Protein AF-A0A3M8EGF1-F1 (afdb_monomer)

Mean predicted aligned error: 10.36 Å

Sequence (159 aa):
MHGEIYFIRQKTKSTIQDQKDIVVPILETIQRIIDKHENKHGNENTDKEKYLFPFLNDTNTEKERFLKSQNLIRLTNKKIKIIAKKIGLMDGISPYTAHHSYATILAKLRVPESFIAEQLGHSKRTVTQNYFDSYTKEERLGFNILLLKSNSEKTEADV

Radius of gyration: 22.03 Å; Cα contacts (8 Å, |Δi|>4): 97; chains: 1; bounding box: 45×34×76 Å

Structure (mmCIF, N/CA/C/O backbone):
data_AF-A0A3M8EGF1-F1
#
_entry.id   AF-A0A3M8EGF1-F1
#
loop_
_atom_site.group_PDB
_atom_site.id
_atom_site.type_symbol
_atom_site.label_atom_id
_atom_site.label_alt_id
_atom_site.label_comp_id
_atom_site.label_asym_id
_atom_site.label_entity_id
_atom_site.label_seq_id
_atom_site.pdbx_PDB_ins_code
_atom_site.Cartn_x
_atom_site.Cartn_y
_atom_site.Cartn_z
_atom_site.occupancy
_atom_site.B_iso_or_equiv
_atom_site.auth_seq_id
_atom_site.auth_comp_id
_atom_site.auth_asym_id
_atom_site.auth_atom_id
_atom_site.pdbx_PDB_model_num
ATOM 1 N N . MET A 1 1 ? -19.939 -6.636 -4.774 1.00 52.34 1 MET A N 1
ATOM 2 C CA . MET A 1 1 ? -18.736 -5.960 -5.314 1.00 52.34 1 MET A CA 1
ATOM 3 C C . MET A 1 1 ? -18.458 -6.529 -6.696 1.00 52.34 1 MET A C 1
ATOM 5 O O . MET A 1 1 ? -18.427 -7.745 -6.817 1.00 52.34 1 MET A O 1
ATOM 9 N N . HIS A 1 2 ? -18.309 -5.706 -7.737 1.00 62.16 2 HIS A N 1
ATOM 10 C CA . HIS A 1 2 ? -18.069 -6.158 -9.121 1.00 62.16 2 HIS A CA 1
ATOM 11 C C . HIS A 1 2 ? -16.612 -6.603 -9.361 1.00 62.16 2 HIS A C 1
ATOM 13 O O . HIS A 1 2 ? -16.017 -6.268 -10.374 1.00 62.16 2 HIS A O 1
ATOM 19 N N . GLY A 1 3 ? -16.012 -7.314 -8.400 1.00 83.69 3 GLY A N 1
ATOM 20 C CA . GLY A 1 3 ? -14.606 -7.723 -8.470 1.00 83.69 3 GLY A CA 1
ATOM 21 C C . GLY A 1 3 ? -13.599 -6.582 -8.298 1.00 83.69 3 GLY A C 1
ATOM 22 O O . GLY A 1 3 ? -12.416 -6.795 -8.524 1.00 83.69 3 GLY A O 1
ATOM 23 N N . GLU A 1 4 ? -14.031 -5.391 -7.878 1.00 88.75 4 GLU A N 1
ATOM 24 C CA . GLU A 1 4 ? -13.176 -4.214 -7.693 1.00 88.75 4 GLU A CA 1
ATOM 25 C C . GLU A 1 4 ? -13.537 -3.451 -6.410 1.00 88.75 4 GLU A C 1
ATOM 27 O O . GLU A 1 4 ? -14.682 -3.484 -5.943 1.00 88.75 4 GLU A O 1
ATOM 32 N N . ILE A 1 5 ? -12.546 -2.756 -5.849 1.00 86.81 5 ILE A N 1
ATOM 33 C CA . ILE A 1 5 ? -12.670 -1.836 -4.717 1.00 86.81 5 ILE A CA 1
ATOM 34 C C . ILE A 1 5 ? -12.422 -0.423 -5.227 1.00 86.81 5 ILE A C 1
ATOM 36 O O . ILE A 1 5 ? -11.400 -0.151 -5.854 1.00 86.81 5 ILE A O 1
ATOM 40 N N . TYR A 1 6 ? -13.333 0.475 -4.876 1.00 87.19 6 TYR A N 1
ATOM 41 C CA . TYR A 1 6 ? -13.264 1.896 -5.182 1.00 87.19 6 TYR A CA 1
ATOM 42 C C . TYR A 1 6 ? -13.007 2.641 -3.881 1.00 87.19 6 TYR A C 1
ATOM 44 O O . TYR A 1 6 ? -13.724 2.433 -2.897 1.00 87.19 6 TYR A O 1
ATOM 52 N N . PHE A 1 7 ? -11.986 3.492 -3.839 1.00 84.69 7 PHE A N 1
ATOM 53 C CA . PHE A 1 7 ? -11.773 4.331 -2.668 1.00 84.69 7 PHE A CA 1
ATOM 54 C C . PHE A 1 7 ? -11.194 5.697 -3.000 1.00 84.69 7 PHE A C 1
ATOM 56 O O . PHE A 1 7 ? -10.443 5.901 -3.952 1.00 84.69 7 PHE A O 1
ATOM 63 N N . ILE A 1 8 ? -11.525 6.635 -2.119 1.00 79.44 8 ILE A N 1
ATOM 64 C CA . ILE A 1 8 ? -11.126 8.027 -2.210 1.00 79.44 8 ILE A CA 1
ATOM 65 C C . ILE A 1 8 ? -10.102 8.326 -1.117 1.00 79.44 8 ILE A C 1
ATOM 67 O O . ILE A 1 8 ? -10.300 8.042 0.068 1.00 79.44 8 ILE A O 1
ATOM 71 N N . ARG A 1 9 ? -8.992 8.960 -1.494 1.00 74.38 9 ARG A N 1
ATOM 72 C CA . ARG A 1 9 ? -7.959 9.360 -0.537 1.00 74.38 9 ARG A CA 1
ATOM 73 C C . ARG A 1 9 ? -8.425 10.546 0.315 1.00 74.38 9 ARG A C 1
ATOM 75 O O . ARG A 1 9 ? -8.426 11.689 -0.135 1.00 74.38 9 ARG A O 1
ATOM 82 N N . GLN A 1 10 ? -8.700 10.295 1.596 1.00 71.25 10 GLN A N 1
ATOM 83 C CA . GLN A 1 10 ? -9.171 11.323 2.537 1.00 71.25 10 GLN A CA 1
ATOM 84 C C . GLN A 1 10 ? -8.167 12.472 2.759 1.00 71.25 10 GLN A C 1
ATOM 86 O O . GLN A 1 10 ? -8.567 13.624 2.885 1.00 71.25 10 GLN A O 1
ATOM 91 N N . LYS A 1 11 ? -6.853 12.187 2.770 1.00 63.38 11 LYS A N 1
ATOM 92 C CA . LYS A 1 11 ? -5.789 13.173 3.077 1.00 63.38 11 LYS A CA 1
ATOM 93 C C . LYS A 1 11 ? -5.788 14.395 2.144 1.00 63.38 11 LYS A C 1
ATOM 95 O O . LYS A 1 11 ? -5.313 15.451 2.542 1.00 63.38 11 LYS A O 1
ATOM 100 N N . THR A 1 12 ? -6.281 14.252 0.918 1.00 57.84 12 THR A N 1
ATOM 101 C CA . THR A 1 12 ? -6.253 15.302 -0.114 1.00 57.84 12 THR A CA 1
ATOM 102 C C . THR A 1 12 ? -7.648 15.703 -0.587 1.00 57.84 12 THR A C 1
ATOM 104 O O . THR A 1 12 ? -7.768 16.396 -1.593 1.00 57.84 12 THR A O 1
ATOM 107 N N . LYS A 1 13 ? -8.696 15.295 0.144 1.00 56.53 13 LYS A N 1
ATOM 108 C CA . LYS A 1 13 ? -10.103 15.516 -0.220 1.00 56.53 13 LYS A CA 1
ATOM 109 C C . LYS A 1 13 ? -10.464 16.994 -0.406 1.00 56.53 13 LYS A C 1
ATOM 111 O O . LYS A 1 13 ? -11.311 17.307 -1.225 1.00 56.53 13 LYS A O 1
ATOM 116 N N . SER A 1 14 ? -9.794 17.900 0.305 1.00 55.50 14 SER A N 1
ATOM 117 C CA . SER A 1 14 ? -10.058 19.346 0.229 1.00 55.50 14 SER A CA 1
ATOM 118 C C . SER A 1 14 ? -9.123 20.115 -0.712 1.00 55.50 14 SER A C 1
ATOM 120 O O . SER A 1 14 ? -9.265 21.325 -0.836 1.00 55.50 14 SER A O 1
ATOM 122 N N . THR A 1 15 ? -8.138 19.461 -1.338 1.00 56.47 15 THR A N 1
ATOM 123 C CA . THR A 1 15 ? -7.071 20.144 -2.104 1.00 56.47 15 THR A CA 1
ATOM 124 C C . THR A 1 15 ? -7.149 19.881 -3.610 1.00 56.47 15 THR A C 1
ATOM 126 O O . THR A 1 15 ? -6.446 20.530 -4.377 1.00 56.47 15 THR A O 1
ATOM 129 N N . ILE A 1 16 ? -7.968 18.925 -4.053 1.00 58.81 16 ILE A N 1
ATOM 130 C CA . ILE A 1 16 ? -8.033 18.498 -5.455 1.00 58.81 16 ILE A CA 1
ATOM 131 C C . ILE A 1 16 ? -9.431 18.800 -5.996 1.00 58.81 16 ILE A C 1
ATOM 133 O O . ILE A 1 16 ? -10.415 18.316 -5.449 1.00 58.81 16 ILE A O 1
ATOM 137 N N . GLN A 1 17 ? -9.494 19.604 -7.058 1.00 56.50 17 GLN A N 1
ATOM 138 C CA . GLN A 1 17 ? -10.734 20.031 -7.716 1.00 56.50 17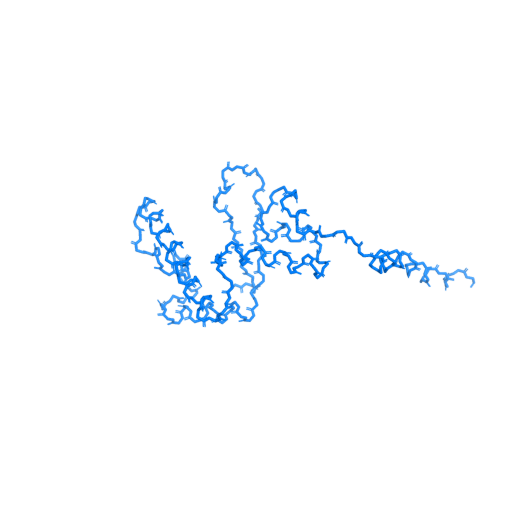 GLN A CA 1
ATOM 139 C C . GLN A 1 17 ? -11.388 18.889 -8.525 1.00 56.50 17 GLN A C 1
ATOM 141 O O . GLN A 1 17 ? -12.607 18.811 -8.566 1.00 56.50 17 GLN A O 1
ATOM 146 N N . ASP A 1 18 ? -10.573 17.962 -9.056 1.00 59.75 18 ASP A N 1
ATOM 147 C CA . ASP A 1 18 ? -10.980 16.720 -9.739 1.00 59.75 18 ASP A CA 1
ATOM 148 C C . ASP A 1 18 ? -10.448 15.491 -8.988 1.00 59.75 18 ASP A C 1
ATOM 150 O O . ASP A 1 18 ? -9.351 14.980 -9.248 1.00 59.75 18 ASP A O 1
ATOM 154 N N . GLN A 1 19 ? -11.193 15.038 -7.984 1.00 63.44 19 GLN A N 1
ATOM 155 C CA . GLN A 1 19 ? -10.824 13.857 -7.215 1.00 63.44 19 GLN A CA 1
ATOM 156 C C . GLN A 1 19 ? -11.179 12.591 -8.007 1.00 63.44 19 GLN A C 1
ATOM 158 O O . GLN A 1 19 ? -12.349 12.259 -8.152 1.00 63.44 19 GLN A O 1
ATOM 163 N N . LYS A 1 20 ? -10.166 11.888 -8.525 1.00 69.81 20 LYS A N 1
ATOM 164 C CA . LYS A 1 20 ? -10.352 10.581 -9.170 1.00 69.81 20 LYS A CA 1
ATOM 165 C C . LYS A 1 20 ? -10.423 9.468 -8.129 1.00 69.81 20 LYS A C 1
ATOM 167 O O . LYS A 1 20 ? -9.617 9.450 -7.192 1.00 69.81 20 LYS A O 1
ATOM 172 N N . ASP A 1 21 ? -11.357 8.547 -8.329 1.00 79.94 21 ASP A N 1
ATOM 173 C CA . ASP A 1 21 ? -11.427 7.308 -7.563 1.00 79.94 21 ASP A CA 1
ATOM 174 C C . ASP A 1 21 ? -10.201 6.449 -7.857 1.00 79.94 21 ASP A C 1
ATOM 176 O O . ASP A 1 21 ? -9.773 6.321 -9.004 1.00 79.94 21 ASP A O 1
ATOM 180 N N . ILE A 1 22 ? -9.632 5.854 -6.809 1.00 84.81 22 ILE A N 1
ATOM 181 C CA . ILE A 1 22 ? -8.640 4.798 -6.978 1.00 84.81 22 ILE A CA 1
ATOM 182 C C . ILE A 1 22 ? -9.418 3.493 -7.094 1.00 84.81 22 ILE A C 1
ATOM 184 O O . ILE A 1 22 ? -10.125 3.105 -6.158 1.00 84.81 22 ILE A O 1
ATOM 188 N N . VAL A 1 23 ? -9.276 2.835 -8.242 1.00 88.75 23 VAL A N 1
ATOM 189 C CA . VAL A 1 23 ? -9.935 1.565 -8.548 1.00 88.75 23 VAL A CA 1
ATOM 190 C C . VAL A 1 23 ? -8.908 0.445 -8.453 1.00 88.75 23 VAL A C 1
ATOM 192 O O . VAL A 1 23 ? -7.838 0.498 -9.061 1.00 88.75 23 VAL A O 1
ATOM 195 N N . VAL A 1 24 ? -9.202 -0.568 -7.644 1.00 88.00 24 VAL A N 1
ATOM 196 C CA . VAL A 1 24 ? -8.308 -1.710 -7.436 1.00 88.00 24 VAL A CA 1
ATOM 197 C C . VAL A 1 24 ? -9.070 -3.006 -7.682 1.00 88.00 24 VAL A C 1
ATOM 199 O O . VAL A 1 24 ? -10.031 -3.275 -6.958 1.00 88.00 24 VAL A O 1
ATOM 202 N N . PRO A 1 25 ? -8.636 -3.847 -8.636 1.00 89.69 25 PRO A N 1
ATOM 203 C CA . PRO A 1 25 ? -9.234 -5.158 -8.820 1.00 89.69 25 PRO A CA 1
ATOM 204 C C . PRO A 1 25 ? -8.980 -6.047 -7.600 1.00 89.69 25 PRO A C 1
ATOM 206 O O . PRO A 1 25 ? -7.876 -6.106 -7.050 1.00 89.69 25 PRO A O 1
ATOM 209 N N . ILE A 1 26 ? -10.019 -6.758 -7.178 1.00 89.50 26 ILE A N 1
ATOM 210 C CA . ILE A 1 26 ? -9.968 -7.737 -6.100 1.00 89.50 26 ILE A CA 1
ATOM 211 C C . ILE A 1 26 ? -9.337 -9.007 -6.658 1.00 89.50 26 ILE A C 1
ATOM 213 O O . ILE A 1 26 ? -9.981 -9.838 -7.292 1.00 89.50 26 ILE A O 1
ATOM 217 N N . LEU A 1 27 ? -8.045 -9.162 -6.394 1.00 91.81 27 LEU A N 1
ATOM 218 C CA . LEU A 1 27 ? -7.342 -10.416 -6.629 1.00 91.81 27 LEU A CA 1
ATOM 219 C C . LEU A 1 27 ? -7.793 -11.473 -5.614 1.00 91.81 27 LEU A C 1
ATOM 221 O O . LEU A 1 27 ? -8.197 -11.139 -4.501 1.00 91.81 27 LEU A O 1
ATOM 225 N N . GLU A 1 28 ? -7.603 -12.753 -5.934 1.00 92.06 28 GLU A N 1
ATOM 226 C CA . GLU A 1 28 ? -7.928 -13.875 -5.037 1.00 92.06 28 GLU A CA 1
ATOM 227 C C . GLU A 1 28 ? -7.315 -13.705 -3.635 1.00 92.06 28 GLU A C 1
ATOM 229 O O . GLU A 1 28 ? -7.945 -13.977 -2.616 1.00 92.06 28 GLU A O 1
ATOM 234 N N . THR A 1 29 ? -6.088 -13.180 -3.558 1.00 91.62 29 THR A N 1
ATOM 235 C CA . THR A 1 29 ? -5.422 -12.938 -2.269 1.00 91.62 29 THR A CA 1
ATOM 236 C C . THR A 1 29 ? -6.104 -11.824 -1.469 1.00 91.62 29 THR A C 1
ATOM 238 O O . THR A 1 29 ? -6.180 -11.920 -0.245 1.00 91.62 29 THR A O 1
ATOM 241 N N . ILE A 1 30 ? -6.628 -10.789 -2.136 1.00 90.88 30 ILE A N 1
ATOM 242 C CA . ILE A 1 30 ? -7.402 -9.717 -1.493 1.00 90.88 30 ILE A CA 1
ATOM 243 C C . ILE A 1 30 ? -8.739 -10.281 -1.011 1.00 90.88 30 ILE A C 1
ATOM 245 O O . ILE A 1 30 ? -9.085 -10.072 0.149 1.00 90.88 30 ILE A O 1
ATOM 249 N N . GLN A 1 31 ? -9.433 -11.056 -1.851 1.00 90.81 31 GLN A N 1
ATOM 250 C CA . GLN A 1 31 ? -10.694 -11.702 -1.483 1.00 90.81 31 GLN A CA 1
ATOM 251 C C . GLN A 1 31 ? -10.518 -12.598 -0.252 1.00 90.81 31 GLN A C 1
ATOM 253 O O . GLN A 1 31 ? -11.218 -12.425 0.736 1.00 90.81 31 GLN A O 1
ATOM 258 N N . ARG A 1 32 ? -9.481 -13.445 -0.226 1.00 91.62 32 ARG A N 1
ATOM 259 C CA . ARG A 1 32 ? -9.163 -14.284 0.942 1.00 91.62 32 ARG A CA 1
ATOM 260 C C . ARG A 1 32 ? -8.922 -13.481 2.222 1.00 91.62 32 ARG A C 1
ATOM 262 O O . ARG A 1 32 ? -9.214 -13.966 3.316 1.00 91.62 32 ARG A O 1
ATOM 269 N N . ILE A 1 33 ? -8.339 -12.283 2.120 1.00 90.38 33 ILE A N 1
ATOM 270 C CA . ILE A 1 33 ? -8.164 -11.390 3.274 1.00 90.38 33 ILE A CA 1
ATOM 271 C C . ILE A 1 33 ? -9.521 -10.835 3.713 1.00 90.38 33 ILE A C 1
ATOM 273 O O . ILE A 1 33 ? -9.800 -10.854 4.911 1.00 90.38 33 ILE A O 1
ATOM 277 N N . ILE A 1 34 ? -10.351 -10.380 2.772 1.00 88.31 34 ILE A N 1
ATOM 278 C CA . ILE A 1 34 ? -11.710 -9.891 3.039 1.00 88.31 34 ILE A CA 1
ATOM 279 C C . ILE A 1 34 ? -12.517 -10.980 3.748 1.00 88.31 34 ILE A C 1
ATOM 281 O O . ILE A 1 34 ? -12.888 -10.784 4.903 1.00 88.31 34 ILE A O 1
ATOM 285 N N . ASP A 1 35 ? -12.647 -12.163 3.145 1.00 88.00 35 ASP A N 1
ATOM 286 C CA . ASP A 1 35 ? -13.421 -13.289 3.680 1.00 88.00 35 ASP A CA 1
ATOM 287 C C . ASP A 1 35 ? -12.969 -13.665 5.093 1.00 88.00 35 ASP A C 1
ATOM 289 O O . ASP A 1 35 ? -13.772 -13.907 5.994 1.00 88.00 35 ASP A O 1
ATOM 293 N N . LYS A 1 36 ? -11.652 -13.699 5.327 1.00 88.06 36 LYS A N 1
ATOM 294 C CA . LYS A 1 36 ? -11.095 -14.008 6.648 1.00 88.06 36 LYS A CA 1
ATOM 295 C C . LYS A 1 36 ? -11.547 -13.004 7.706 1.00 88.06 36 LYS A C 1
ATOM 297 O O . LYS A 1 36 ? -11.750 -13.387 8.859 1.00 88.06 36 LYS A O 1
ATOM 302 N N . HIS A 1 37 ? -11.633 -11.727 7.353 1.00 84.38 37 HIS A N 1
ATOM 303 C CA . HIS A 1 37 ? -12.039 -10.678 8.278 1.00 84.38 37 HIS A CA 1
ATOM 304 C C . HIS A 1 37 ? -13.559 -10.600 8.438 1.00 84.38 37 HIS A C 1
ATOM 306 O O . HIS A 1 37 ? -14.007 -10.464 9.576 1.00 84.38 37 HIS A O 1
ATOM 312 N N . GLU A 1 38 ? -14.333 -10.776 7.367 1.00 83.00 38 GLU A N 1
ATOM 313 C CA . GLU A 1 38 ? -15.798 -10.862 7.424 1.00 83.00 38 GLU A CA 1
ATOM 314 C C . GLU A 1 38 ? -16.236 -12.005 8.353 1.00 83.00 38 GLU A C 1
ATOM 316 O O . GLU A 1 38 ? -16.921 -11.761 9.348 1.00 83.00 38 GLU A O 1
ATOM 321 N N . ASN A 1 39 ? -15.713 -13.219 8.134 1.00 76.88 39 ASN A N 1
ATOM 322 C CA . ASN A 1 39 ? -16.004 -14.394 8.966 1.00 76.88 39 ASN A CA 1
ATOM 323 C C . ASN A 1 39 ? -15.596 -14.201 10.433 1.00 76.88 39 ASN A C 1
ATOM 325 O O . ASN A 1 39 ? -16.291 -14.627 11.351 1.00 76.88 39 ASN A O 1
ATOM 329 N N . LYS A 1 40 ? -14.447 -13.561 10.678 1.00 78.94 40 LYS A N 1
ATOM 330 C CA . LYS A 1 40 ? -13.932 -13.359 12.038 1.00 78.94 40 LYS A CA 1
ATOM 331 C C . LYS A 1 40 ? -14.736 -12.329 12.830 1.00 78.94 40 LYS A C 1
ATOM 333 O O . LYS A 1 40 ? -14.764 -12.396 14.058 1.00 78.94 40 LYS A O 1
ATOM 338 N N . HIS A 1 41 ? -15.304 -11.341 12.149 1.00 71.94 41 HIS A N 1
ATOM 339 C CA . HIS A 1 41 ? -15.949 -10.199 12.785 1.00 71.94 41 HIS A CA 1
ATOM 340 C C . HIS A 1 41 ? -17.472 -10.197 12.636 1.00 71.94 41 HIS A C 1
ATOM 342 O O . HIS A 1 41 ? -18.107 -9.278 13.147 1.00 71.94 41 HIS A O 1
ATOM 348 N N . GLY A 1 42 ? -18.051 -11.205 11.970 1.00 68.06 42 GLY A N 1
ATOM 349 C CA . GLY A 1 42 ? -19.487 -11.266 11.688 1.00 68.06 42 GLY A CA 1
ATOM 350 C C . GLY A 1 42 ? -19.966 -10.068 10.868 1.00 68.06 42 GLY A C 1
ATOM 351 O O . GLY A 1 42 ? -21.115 -9.655 10.991 1.00 68.06 42 GLY A O 1
ATOM 352 N N . ASN A 1 43 ? -19.058 -9.458 10.099 1.00 65.88 43 ASN A N 1
ATOM 353 C CA . ASN A 1 43 ? -19.371 -8.334 9.234 1.00 65.88 43 ASN A CA 1
ATOM 354 C C . ASN A 1 43 ? -19.599 -8.891 7.835 1.00 65.88 43 ASN A C 1
ATOM 356 O O . ASN A 1 43 ? -18.718 -8.820 6.985 1.00 65.88 43 ASN A O 1
ATOM 360 N N . GLU A 1 44 ? -20.738 -9.552 7.649 1.00 63.69 44 GLU A N 1
ATOM 361 C CA . GLU A 1 44 ? -21.171 -9.952 6.317 1.00 63.69 44 GLU A CA 1
ATOM 362 C C . GLU A 1 44 ? -21.287 -8.693 5.447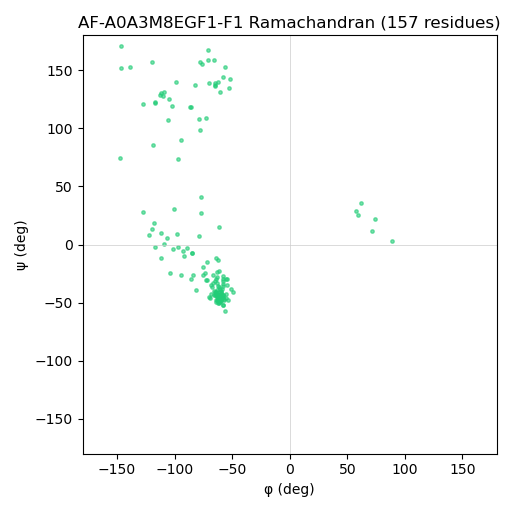 1.00 63.69 44 GLU A C 1
ATOM 364 O O . GLU A 1 44 ? -21.688 -7.631 5.928 1.00 63.69 44 GLU A O 1
ATOM 369 N N . ASN A 1 45 ? -20.953 -8.812 4.160 1.00 60.44 45 ASN A N 1
ATOM 370 C CA . ASN A 1 45 ? -20.934 -7.735 3.153 1.00 60.44 45 ASN A CA 1
ATOM 371 C C . ASN A 1 45 ? -22.320 -7.074 2.897 1.00 60.44 45 ASN A C 1
ATOM 373 O O . ASN A 1 45 ? -22.551 -6.413 1.885 1.00 60.44 45 ASN A O 1
ATOM 377 N N . THR A 1 46 ? -23.280 -7.301 3.790 1.00 57.97 46 THR A N 1
ATOM 378 C CA . THR A 1 46 ? -24.661 -6.826 3.786 1.00 57.97 46 THR A CA 1
ATOM 379 C C . THR A 1 46 ? -24.841 -5.544 4.603 1.00 57.97 46 THR A C 1
ATOM 381 O O . THR A 1 46 ? -25.725 -4.750 4.278 1.00 57.97 46 THR A O 1
ATOM 384 N N . ASP A 1 47 ? -23.989 -5.283 5.602 1.00 64.12 47 ASP A N 1
ATOM 385 C CA . ASP A 1 47 ? -24.088 -4.091 6.450 1.00 64.12 47 ASP A CA 1
ATOM 386 C C . ASP A 1 47 ? -23.198 -2.949 5.932 1.00 64.12 47 ASP A C 1
ATOM 388 O O . ASP A 1 47 ? -22.025 -2.809 6.285 1.00 64.12 47 ASP A O 1
ATOM 392 N N . LYS A 1 48 ? -23.776 -2.113 5.061 1.00 68.75 48 LYS A N 1
ATOM 393 C CA . LYS A 1 48 ? -23.084 -0.984 4.413 1.00 68.75 48 LYS A CA 1
ATOM 394 C C . LYS A 1 48 ? -22.572 0.077 5.394 1.00 68.75 48 LYS A C 1
ATOM 396 O O . LYS A 1 48 ? -21.781 0.925 4.983 1.00 68.75 48 LYS A O 1
ATOM 401 N N . GLU A 1 49 ? -23.006 0.054 6.654 1.00 71.25 49 GLU A N 1
ATOM 402 C CA . GLU A 1 49 ? -22.592 1.035 7.662 1.00 71.25 49 GLU A CA 1
ATOM 403 C C . GLU A 1 49 ? -21.358 0.600 8.467 1.00 71.25 49 GLU A C 1
ATOM 405 O O . GLU A 1 49 ? -20.763 1.413 9.179 1.00 71.25 49 GLU A O 1
ATOM 410 N N . LYS A 1 50 ? -20.914 -0.658 8.339 1.00 76.62 50 LYS A N 1
ATOM 411 C CA . LYS A 1 50 ? -19.774 -1.189 9.098 1.00 76.62 50 LYS A CA 1
ATOM 412 C C . LYS A 1 50 ? -18.480 -1.191 8.291 1.00 76.62 50 LYS A C 1
ATOM 414 O O . LYS A 1 50 ? -18.427 -1.592 7.132 1.00 76.62 50 LYS A O 1
ATOM 419 N N . TYR A 1 51 ? -17.373 -0.836 8.946 1.00 81.38 51 TYR A N 1
ATOM 420 C CA . TYR A 1 51 ? -16.046 -0.950 8.342 1.00 81.38 51 TYR A CA 1
ATOM 421 C C . TYR A 1 51 ? -15.618 -2.418 8.19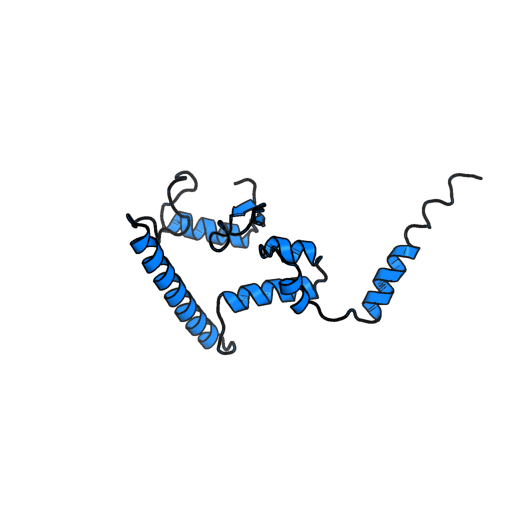6 1.00 81.38 51 TYR A C 1
ATOM 423 O O . TYR A 1 51 ? -15.735 -3.194 9.145 1.00 81.38 51 TYR A O 1
ATOM 431 N N . LEU A 1 52 ? -14.997 -2.768 7.059 1.00 81.00 52 LEU A N 1
ATOM 432 C CA . LEU A 1 52 ? -14.374 -4.086 6.822 1.00 81.00 52 LEU A CA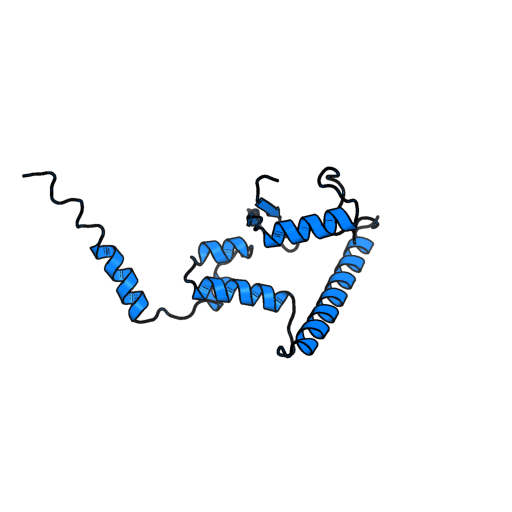 1
ATOM 433 C C . LEU A 1 52 ? -13.446 -4.503 7.976 1.00 81.00 52 LEU A C 1
ATOM 435 O O . LEU A 1 52 ? -13.436 -5.651 8.415 1.00 81.00 52 LEU A O 1
ATOM 439 N N . PHE A 1 53 ? -12.685 -3.540 8.496 1.00 84.12 53 PHE A N 1
ATOM 440 C CA . PHE A 1 53 ? -11.933 -3.693 9.731 1.00 84.12 53 PHE A CA 1
ATOM 441 C C . PHE A 1 53 ? -12.640 -2.909 10.842 1.00 84.12 53 PHE A C 1
ATOM 443 O O . PHE A 1 53 ? -12.545 -1.678 10.854 1.00 84.12 53 PHE A O 1
ATOM 450 N N . PRO A 1 54 ? -13.304 -3.573 11.806 1.00 83.81 54 PRO A N 1
ATOM 451 C CA . PRO A 1 54 ? -14.237 -2.927 12.732 1.00 83.81 54 PRO A CA 1
ATOM 452 C C . PRO A 1 54 ? -13.545 -2.143 13.864 1.00 83.81 54 PRO A C 1
ATOM 454 O O . PRO A 1 54 ? -14.096 -1.986 14.946 1.00 83.81 54 PRO A O 1
ATOM 457 N N . PHE A 1 55 ? -12.325 -1.639 13.649 1.00 84.88 55 PHE A N 1
ATOM 458 C CA . PHE A 1 55 ? -11.560 -0.896 14.660 1.00 84.88 55 PHE A CA 1
ATOM 459 C C . PHE A 1 55 ? -12.112 0.505 14.955 1.00 84.88 55 PHE A C 1
ATOM 461 O O . PHE A 1 55 ? -11.677 1.141 15.915 1.00 84.88 55 PHE A O 1
ATOM 468 N N . LEU A 1 56 ? -12.993 1.009 14.087 1.00 85.75 56 LEU A N 1
ATOM 469 C CA . LEU A 1 56 ? -13.605 2.333 14.195 1.00 85.75 56 LEU A CA 1
ATOM 470 C C . LEU A 1 56 ? -15.131 2.269 14.372 1.00 85.75 56 LEU A C 1
ATOM 472 O O . LEU A 1 56 ? -15.748 3.318 14.528 1.00 85.75 56 LEU A O 1
ATOM 476 N N . ASN A 1 57 ? -15.742 1.077 14.376 1.00 83.62 57 ASN A N 1
ATOM 477 C CA . ASN A 1 57 ? -17.201 0.925 14.496 1.00 83.62 57 ASN A CA 1
ATOM 478 C C . ASN A 1 57 ? -17.738 1.451 15.841 1.00 83.62 57 ASN A C 1
ATOM 480 O O . ASN A 1 57 ? -18.898 1.820 15.943 1.00 83.62 57 ASN A O 1
ATOM 484 N N . ASP A 1 58 ? -16.894 1.501 16.870 1.00 85.06 58 ASP A N 1
ATOM 485 C CA . ASP A 1 58 ? -17.200 1.947 18.231 1.00 85.06 58 ASP A CA 1
ATOM 486 C C . ASP A 1 58 ? -16.718 3.390 18.495 1.00 85.06 58 ASP A C 1
ATOM 488 O O . ASP A 1 58 ? -16.281 3.728 19.598 1.00 85.06 58 ASP A O 1
ATOM 492 N N . THR A 1 59 ? -16.685 4.239 17.466 1.00 85.62 59 THR A N 1
ATOM 493 C CA . THR A 1 59 ? -16.302 5.652 17.605 1.00 85.62 59 THR A CA 1
ATOM 494 C C . THR A 1 59 ? -17.482 6.568 17.351 1.00 85.62 59 THR A C 1
ATOM 496 O O . THR A 1 59 ? -18.117 6.495 16.304 1.00 85.62 59 THR A O 1
ATOM 499 N N . ASN A 1 60 ? -17.725 7.491 18.279 1.00 85.75 60 ASN A N 1
ATOM 500 C CA . ASN A 1 60 ? -18.881 8.382 18.216 1.00 85.75 60 ASN A CA 1
ATOM 501 C C . ASN A 1 60 ? -18.488 9.794 17.764 1.00 85.75 60 ASN A C 1
ATOM 503 O O . ASN A 1 60 ? -19.298 10.507 17.177 1.00 85.75 60 ASN A O 1
ATOM 507 N N . THR A 1 61 ? -17.226 10.195 17.962 1.00 90.75 61 THR A N 1
ATOM 508 C CA . THR A 1 61 ? -16.732 11.532 17.584 1.00 90.75 61 THR A CA 1
ATOM 509 C C . THR A 1 61 ? -15.595 11.488 16.558 1.00 90.75 61 THR A C 1
ATOM 511 O O . THR A 1 61 ? -14.846 10.514 16.453 1.00 90.75 61 THR A O 1
ATOM 514 N N . GLU A 1 62 ? -15.405 12.579 15.809 1.00 87.50 62 GLU A N 1
ATOM 515 C CA . GLU A 1 62 ? -14.269 12.716 14.881 1.00 87.50 62 GLU A CA 1
ATOM 516 C C . GLU A 1 62 ? -12.917 12.669 15.596 1.00 87.50 62 GLU A C 1
ATOM 518 O O . GLU A 1 62 ? -11.960 12.073 15.097 1.00 87.50 62 GLU A O 1
ATOM 523 N N . LYS A 1 63 ? -12.845 13.250 16.798 1.00 91.06 63 LYS A N 1
ATOM 524 C CA . LYS A 1 63 ? -11.637 13.239 17.626 1.00 91.06 63 LYS A CA 1
ATOM 525 C C . LYS A 1 63 ? -11.257 11.815 18.036 1.00 91.06 63 LYS A C 1
ATOM 527 O O . LYS A 1 63 ? -10.088 11.444 17.943 1.00 91.06 63 LYS A O 1
ATOM 532 N N . GLU A 1 64 ? -12.231 11.000 18.441 1.00 91.00 64 GLU A N 1
ATOM 533 C CA . GLU A 1 64 ? -12.012 9.580 18.741 1.00 91.00 64 GLU A CA 1
ATOM 534 C C . GLU A 1 64 ? -11.546 8.806 17.509 1.00 91.00 64 GLU A C 1
ATOM 536 O O . GLU A 1 64 ? -10.557 8.073 17.591 1.00 91.00 64 GLU A O 1
ATOM 541 N N . ARG A 1 65 ? -12.201 9.012 16.355 1.00 89.75 65 ARG A N 1
ATOM 542 C CA . ARG A 1 65 ? -11.791 8.409 15.076 1.00 89.75 65 ARG A CA 1
ATOM 543 C C . ARG A 1 65 ? -10.346 8.737 14.734 1.00 89.75 65 ARG A C 1
ATOM 545 O O . ARG A 1 65 ? -9.577 7.840 14.380 1.00 89.75 65 ARG A O 1
ATOM 552 N N . PHE A 1 66 ? -9.956 10.002 14.874 1.00 89.19 66 PHE A N 1
ATOM 553 C CA . PHE A 1 66 ? -8.594 10.456 14.619 1.00 89.19 66 PHE A CA 1
ATOM 554 C C . PHE A 1 66 ? -7.580 9.773 15.549 1.00 89.19 66 PHE A C 1
ATOM 556 O O . PHE A 1 66 ? -6.597 9.196 15.077 1.00 89.19 66 PHE A O 1
ATOM 563 N N . LEU A 1 67 ? -7.834 9.773 16.861 1.00 91.25 67 LEU A N 1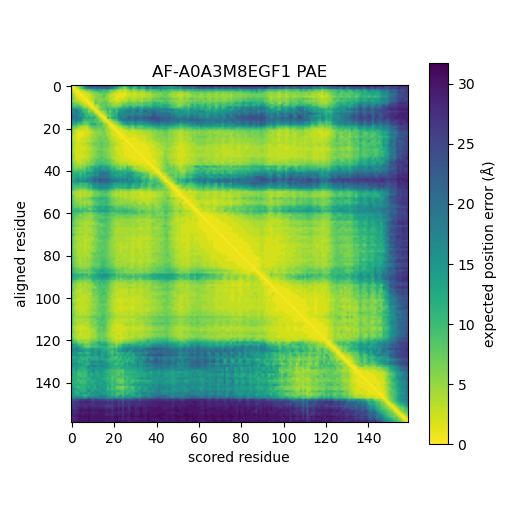
ATOM 564 C CA . LEU A 1 67 ? -6.933 9.175 17.851 1.00 91.25 67 LEU A CA 1
ATOM 565 C C . LEU A 1 67 ? -6.810 7.654 17.691 1.00 91.25 67 LEU A C 1
ATOM 567 O O . LEU A 1 67 ? -5.697 7.121 17.728 1.00 91.25 67 LEU A O 1
ATOM 571 N N . LYS A 1 68 ? -7.924 6.942 17.470 1.00 92.75 68 LYS A N 1
ATOM 572 C CA . LYS A 1 68 ? -7.887 5.497 17.199 1.00 92.75 68 LYS A CA 1
ATOM 573 C C . LYS A 1 68 ? -7.121 5.198 15.918 1.00 92.75 68 LYS A C 1
ATOM 575 O O . LYS A 1 68 ? -6.254 4.328 15.936 1.00 92.75 68 LYS A O 1
ATOM 580 N N . SER A 1 69 ? -7.339 5.965 14.851 1.00 90.75 69 SER A N 1
ATOM 581 C CA . SER A 1 69 ? -6.593 5.811 13.595 1.00 90.75 69 SER A CA 1
ATOM 582 C C . SER A 1 69 ? -5.081 5.979 13.795 1.00 90.75 69 SER A C 1
ATOM 584 O O . SER A 1 69 ? -4.304 5.132 13.355 1.00 90.75 69 SER A O 1
ATOM 586 N N . GLN A 1 70 ? -4.644 7.011 14.527 1.00 91.69 70 GLN A N 1
ATOM 587 C CA . GLN A 1 70 ? -3.226 7.214 14.864 1.00 91.69 70 GLN A CA 1
ATOM 588 C C . GLN A 1 70 ? -2.644 6.032 15.655 1.00 91.69 70 GLN A C 1
ATOM 590 O O . GLN A 1 70 ? -1.555 5.533 15.351 1.00 91.69 70 GLN A O 1
ATOM 595 N N . ASN A 1 71 ? -3.388 5.530 16.642 1.00 93.06 71 ASN A N 1
ATOM 596 C CA . ASN A 1 71 ? -2.975 4.371 17.429 1.00 93.06 71 ASN A CA 1
ATOM 597 C C . ASN A 1 71 ? -2.867 3.095 16.587 1.00 93.06 71 ASN A C 1
ATOM 599 O O . ASN A 1 71 ? -1.898 2.347 16.745 1.00 93.06 71 ASN A O 1
ATOM 603 N N . LEU A 1 72 ? -3.806 2.866 15.668 1.00 92.44 72 LEU A N 1
ATOM 604 C CA . LEU A 1 72 ? -3.774 1.739 14.736 1.00 92.44 72 LEU A CA 1
ATOM 605 C C . LEU A 1 72 ? -2.561 1.813 13.810 1.00 92.44 72 LEU A C 1
ATOM 607 O O . LEU A 1 72 ? -1.875 0.805 13.635 1.00 92.44 72 LEU A O 1
ATOM 611 N N . ILE A 1 73 ? -2.239 2.995 13.277 1.00 91.19 73 ILE A N 1
ATOM 612 C CA . ILE A 1 73 ? -1.042 3.206 12.449 1.00 91.19 73 ILE A CA 1
ATOM 613 C C . ILE A 1 73 ? 0.220 2.866 13.250 1.00 91.19 73 ILE A C 1
ATOM 615 O O . ILE A 1 73 ? 1.056 2.080 12.798 1.00 91.19 73 ILE A O 1
ATOM 619 N N . ARG A 1 74 ? 0.344 3.389 14.477 1.00 92.62 74 ARG A N 1
ATOM 620 C CA . ARG A 1 74 ? 1.492 3.116 15.356 1.00 92.62 74 ARG A CA 1
ATOM 621 C C . ARG A 1 74 ? 1.626 1.628 15.679 1.00 92.62 74 ARG A C 1
ATOM 623 O O . ARG A 1 74 ? 2.730 1.081 15.620 1.00 92.62 74 ARG A O 1
ATOM 630 N N . LEU A 1 75 ? 0.517 0.965 16.004 1.00 93.75 75 LEU A N 1
ATOM 631 C CA . LEU A 1 75 ? 0.490 -0.465 16.301 1.00 93.75 75 LEU A CA 1
ATOM 632 C C . LEU A 1 75 ? 0.874 -1.300 15.078 1.00 93.75 75 LEU A C 1
ATOM 634 O O . LEU A 1 75 ? 1.666 -2.233 15.202 1.00 93.75 75 LEU A O 1
ATOM 638 N N . THR A 1 76 ? 0.351 -0.946 13.906 1.00 92.75 76 THR A N 1
ATOM 639 C CA . THR A 1 76 ? 0.653 -1.611 12.634 1.00 92.75 76 THR A CA 1
ATOM 640 C C . THR A 1 76 ? 2.140 -1.503 12.319 1.00 92.75 76 THR A C 1
ATOM 642 O O . THR A 1 76 ? 2.794 -2.525 12.118 1.00 92.75 76 THR A O 1
ATOM 645 N N . ASN A 1 77 ? 2.714 -0.300 12.411 1.00 91.94 77 ASN A N 1
ATOM 646 C CA . ASN A 1 77 ? 4.151 -0.078 12.232 1.00 91.94 77 ASN A CA 1
ATOM 647 C C . ASN A 1 77 ? 4.990 -0.906 13.213 1.00 91.94 77 ASN A C 1
ATOM 649 O O . ASN A 1 77 ? 5.977 -1.524 12.818 1.00 91.94 77 ASN A O 1
ATOM 653 N N . LYS A 1 78 ? 4.591 -0.969 14.491 1.00 93.00 78 LYS A N 1
ATOM 654 C CA . LYS A 1 78 ? 5.279 -1.793 15.497 1.00 93.00 78 LYS A CA 1
ATOM 655 C C . LYS A 1 78 ? 5.232 -3.281 15.137 1.00 93.00 78 LYS A C 1
ATOM 657 O O . LYS A 1 78 ? 6.256 -3.955 15.210 1.00 93.00 78 LYS A O 1
ATOM 662 N N . LYS A 1 79 ? 4.062 -3.799 14.751 1.00 93.31 79 LYS A N 1
ATOM 663 C CA . LYS A 1 79 ? 3.881 -5.215 14.398 1.00 93.31 79 LYS A CA 1
ATOM 664 C C . LYS A 1 79 ? 4.663 -5.594 13.143 1.00 93.31 79 LYS A C 1
ATOM 666 O O . LYS A 1 79 ? 5.330 -6.623 13.157 1.00 93.31 79 LYS A O 1
ATOM 671 N N . ILE A 1 80 ? 4.643 -4.751 12.110 1.00 92.62 80 ILE A N 1
ATOM 672 C CA . ILE A 1 80 ? 5.415 -4.965 10.878 1.00 92.62 80 ILE A CA 1
ATOM 673 C C . ILE A 1 80 ? 6.909 -5.064 11.189 1.00 92.62 80 ILE A C 1
ATOM 675 O O . ILE A 1 80 ? 7.545 -6.013 10.749 1.00 92.62 80 ILE A O 1
ATOM 679 N N . LYS A 1 81 ? 7.454 -4.163 12.017 1.00 91.50 81 LYS A N 1
ATOM 680 C CA . LYS A 1 81 ? 8.866 -4.222 12.430 1.00 91.50 81 LYS A CA 1
ATOM 681 C C . LYS A 1 81 ? 9.215 -5.524 13.156 1.00 91.50 81 LYS A C 1
ATOM 683 O O . LYS A 1 81 ? 10.252 -6.118 12.887 1.00 91.50 81 LYS A O 1
ATOM 688 N N . ILE A 1 82 ? 8.343 -5.990 14.055 1.00 92.81 82 ILE A N 1
ATOM 689 C CA . ILE A 1 82 ? 8.548 -7.263 14.766 1.00 92.81 82 ILE A CA 1
ATOM 690 C C . ILE A 1 82 ? 8.551 -8.437 13.783 1.00 92.81 82 ILE A C 1
ATOM 692 O O . ILE A 1 82 ? 9.409 -9.309 13.890 1.00 92.81 82 ILE A O 1
ATOM 696 N N . ILE A 1 83 ? 7.604 -8.470 12.842 1.00 93.44 83 ILE A N 1
ATOM 697 C CA . ILE A 1 83 ? 7.530 -9.524 11.824 1.00 93.44 83 ILE A CA 1
ATOM 698 C C . ILE A 1 83 ? 8.785 -9.490 10.951 1.00 93.44 83 ILE A C 1
ATOM 700 O O . ILE A 1 83 ? 9.442 -10.517 10.841 1.00 93.44 83 ILE A O 1
ATOM 704 N N . ALA A 1 84 ? 9.156 -8.321 10.418 1.00 92.25 84 ALA A N 1
ATOM 705 C CA . ALA A 1 84 ? 10.339 -8.125 9.581 1.00 92.25 84 ALA A CA 1
ATOM 706 C C . ALA A 1 84 ? 11.613 -8.648 10.260 1.00 92.25 84 ALA A C 1
ATOM 708 O O . ALA A 1 84 ? 12.326 -9.459 9.675 1.00 92.25 84 ALA A O 1
ATOM 709 N N . LYS A 1 85 ? 11.830 -8.289 11.533 1.00 92.31 85 LYS A N 1
ATOM 710 C CA . LYS A 1 85 ? 12.964 -8.787 12.321 1.00 92.31 85 LYS A CA 1
ATOM 711 C C . LYS A 1 85 ? 12.955 -10.311 12.465 1.00 92.31 85 LYS A C 1
ATOM 713 O O . LYS A 1 85 ? 14.003 -10.939 12.366 1.00 92.31 85 LYS A O 1
ATOM 718 N N . LYS A 1 86 ? 11.786 -10.917 12.700 1.00 94.44 86 LYS A N 1
ATOM 719 C CA . LYS A 1 86 ? 11.659 -12.376 12.861 1.00 94.44 86 LYS A CA 1
ATOM 720 C C . LYS A 1 86 ? 12.003 -13.153 11.593 1.00 94.44 86 LYS A C 1
ATOM 722 O O . LYS A 1 86 ? 12.480 -14.273 11.706 1.00 94.44 86 LYS A O 1
ATOM 727 N N . ILE A 1 87 ? 11.751 -12.577 10.420 1.00 95.19 87 ILE A N 1
ATOM 728 C CA . ILE A 1 87 ? 12.038 -13.213 9.127 1.00 95.19 87 ILE A CA 1
ATOM 729 C C . ILE A 1 87 ? 13.364 -12.741 8.508 1.00 95.19 87 ILE A C 1
ATOM 731 O O . ILE A 1 87 ? 13.635 -13.053 7.355 1.00 95.19 87 ILE A O 1
ATOM 735 N N . GLY A 1 88 ? 14.184 -11.988 9.254 1.00 93.25 88 GLY A N 1
ATOM 736 C CA . GLY A 1 88 ? 15.508 -11.548 8.806 1.00 93.25 88 GLY A CA 1
ATOM 737 C C . GLY A 1 88 ? 15.503 -10.434 7.754 1.00 93.25 88 GLY A C 1
ATOM 738 O O . GLY A 1 88 ? 16.485 -10.281 7.034 1.00 93.25 88 GLY A O 1
ATOM 739 N N . LEU A 1 89 ? 14.420 -9.656 7.639 1.00 90.56 89 LEU A N 1
ATOM 740 C CA . LEU A 1 89 ? 14.403 -8.470 6.779 1.00 90.56 89 LEU A CA 1
ATOM 741 C C . LEU A 1 89 ? 15.132 -7.291 7.434 1.00 90.56 89 LEU A C 1
ATOM 743 O O . LEU A 1 89 ? 15.241 -7.208 8.658 1.00 90.56 89 LEU A O 1
ATOM 747 N N . MET A 1 90 ? 15.581 -6.356 6.593 1.00 84.75 90 MET A N 1
ATOM 748 C CA . MET A 1 90 ? 16.231 -5.114 7.016 1.00 84.75 90 MET A CA 1
ATOM 749 C C . MET A 1 90 ? 15.365 -4.295 7.982 1.00 84.75 90 MET A C 1
ATOM 751 O O . MET A 1 90 ? 14.133 -4.343 7.941 1.00 84.75 90 MET A O 1
ATOM 755 N N . ASP A 1 91 ? 16.010 -3.498 8.829 1.00 81.81 91 ASP A N 1
ATOM 756 C CA . ASP A 1 91 ? 15.305 -2.545 9.678 1.00 81.81 91 ASP A CA 1
ATOM 757 C C . ASP A 1 91 ? 14.614 -1.448 8.849 1.00 81.81 91 ASP A C 1
ATOM 759 O O . ASP A 1 91 ? 14.954 -1.171 7.701 1.00 81.81 91 ASP A O 1
ATOM 763 N N . GLY A 1 92 ? 13.605 -0.805 9.442 1.00 83.44 92 GLY A N 1
ATOM 764 C CA . GLY A 1 92 ? 12.905 0.322 8.812 1.00 83.44 92 GLY A CA 1
ATOM 765 C C . GLY A 1 92 ? 11.713 -0.049 7.921 1.00 83.44 92 GLY A C 1
ATOM 766 O O . GLY A 1 92 ? 11.067 0.856 7.392 1.00 83.44 92 GLY A O 1
ATOM 767 N N . ILE A 1 93 ? 11.347 -1.334 7.809 1.00 89.06 93 ILE A N 1
ATOM 768 C CA . ILE A 1 93 ? 10.135 -1.744 7.080 1.00 89.06 93 ILE A CA 1
ATOM 769 C C . ILE A 1 93 ? 8.883 -1.121 7.709 1.00 89.06 93 ILE A C 1
ATOM 771 O O . ILE A 1 93 ? 8.651 -1.173 8.922 1.00 89.06 93 ILE A O 1
ATOM 775 N N . SER A 1 94 ? 8.056 -0.540 6.848 1.00 88.69 94 SER A N 1
ATOM 776 C CA . SER A 1 94 ? 6.784 0.090 7.188 1.00 88.69 94 SER A CA 1
ATOM 777 C C . SER A 1 94 ? 5.773 -0.101 6.046 1.00 88.69 94 SER A C 1
ATOM 779 O O . SER A 1 94 ? 6.157 -0.516 4.950 1.00 88.69 94 SER A O 1
ATOM 781 N N . PRO A 1 95 ? 4.487 0.248 6.235 1.00 87.25 95 PRO A N 1
ATOM 782 C CA . PRO A 1 95 ? 3.519 0.295 5.138 1.00 87.25 95 PRO A CA 1
ATOM 783 C C . PRO A 1 95 ? 3.966 1.204 3.984 1.00 87.25 95 PRO A C 1
ATOM 785 O O . PRO A 1 95 ? 3.645 0.945 2.829 1.00 87.25 95 PRO A O 1
ATOM 788 N N . TYR A 1 96 ? 4.748 2.247 4.281 1.00 85.06 96 TYR A N 1
ATOM 789 C CA . TYR A 1 96 ? 5.313 3.134 3.266 1.00 85.06 96 TYR A CA 1
ATOM 790 C C . TYR A 1 96 ? 6.350 2.415 2.392 1.00 85.06 96 TYR A C 1
ATOM 792 O O . TYR A 1 96 ? 6.367 2.590 1.178 1.00 85.06 96 TYR A O 1
ATOM 800 N N . THR A 1 97 ? 7.141 1.517 2.984 1.00 87.75 97 THR A N 1
ATOM 801 C CA . THR A 1 97 ? 8.052 0.635 2.244 1.00 87.75 97 THR A CA 1
ATOM 802 C C . THR A 1 97 ? 7.289 -0.285 1.292 1.00 87.75 97 THR A C 1
ATOM 804 O O . THR A 1 97 ? 7.718 -0.467 0.159 1.00 87.75 97 THR A O 1
ATOM 807 N N . ALA A 1 98 ? 6.141 -0.829 1.712 1.00 88.00 98 ALA A N 1
ATOM 808 C CA . ALA A 1 98 ? 5.305 -1.666 0.849 1.00 88.00 98 ALA A CA 1
ATOM 809 C C . ALA A 1 98 ? 4.744 -0.878 -0.348 1.00 88.00 98 ALA A C 1
ATOM 811 O O . ALA A 1 98 ? 4.800 -1.359 -1.476 1.00 88.00 98 ALA A O 1
ATOM 812 N N . HIS A 1 99 ? 4.278 0.354 -0.118 1.00 86.19 99 HIS A N 1
ATOM 813 C CA . HIS A 1 99 ? 3.824 1.258 -1.179 1.00 86.19 99 HIS A CA 1
ATOM 814 C C . HIS A 1 99 ? 4.952 1.567 -2.179 1.00 86.19 99 HIS A C 1
ATOM 816 O O . HIS A 1 99 ? 4.767 1.412 -3.385 1.00 86.19 99 HIS A O 1
ATOM 822 N N . HIS A 1 100 ? 6.145 1.925 -1.702 1.00 84.25 100 HIS A N 1
ATOM 823 C CA . HIS A 1 100 ? 7.294 2.132 -2.584 1.00 84.25 100 HIS A CA 1
ATOM 824 C C . HIS A 1 100 ? 7.683 0.873 -3.351 1.00 84.25 100 HIS A C 1
ATOM 826 O O . HIS A 1 100 ? 7.886 0.935 -4.558 1.00 84.25 100 HIS A O 1
ATOM 832 N N . SER A 1 101 ? 7.726 -0.276 -2.675 1.00 88.69 101 SER A N 1
ATOM 833 C CA . SER A 1 101 ? 8.046 -1.546 -3.319 1.00 88.69 101 SER A CA 1
ATOM 834 C C . SER A 1 101 ? 7.052 -1.878 -4.427 1.00 88.69 101 SER A C 1
ATOM 836 O O . SER A 1 101 ? 7.472 -2.329 -5.485 1.00 88.69 101 SER A O 1
ATOM 838 N N . TYR A 1 102 ? 5.757 -1.635 -4.213 1.00 91.06 102 TYR A N 1
ATOM 839 C CA . TYR A 1 102 ? 4.732 -1.810 -5.240 1.00 91.06 102 TYR A CA 1
ATOM 840 C C . TYR A 1 102 ? 5.031 -0.954 -6.479 1.00 91.06 102 TYR A C 1
ATOM 842 O O . TYR A 1 102 ? 5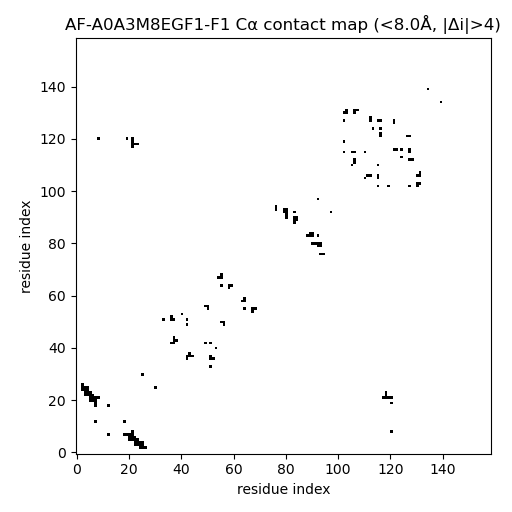.125 -1.486 -7.583 1.00 91.06 102 TYR A O 1
ATOM 850 N N . ALA A 1 103 ? 5.273 0.347 -6.294 1.00 88.56 103 ALA A N 1
ATOM 851 C CA . ALA A 1 103 ? 5.565 1.265 -7.394 1.00 88.56 103 ALA A CA 1
ATOM 852 C C . ALA A 1 103 ? 6.848 0.882 -8.152 1.00 88.56 103 ALA A C 1
ATOM 854 O O . ALA A 1 103 ? 6.844 0.798 -9.377 1.00 88.56 103 ALA A O 1
ATOM 855 N N . THR A 1 104 ? 7.930 0.592 -7.425 1.00 85.19 104 THR A N 1
ATOM 856 C CA . THR A 1 104 ? 9.220 0.202 -8.009 1.00 85.19 104 THR A CA 1
ATOM 857 C C . THR A 1 104 ? 9.137 -1.125 -8.754 1.00 85.19 104 THR A C 1
ATOM 859 O O . THR A 1 104 ? 9.722 -1.250 -9.826 1.00 85.19 104 THR A O 1
ATOM 862 N N . ILE A 1 105 ? 8.422 -2.124 -8.226 1.00 89.81 105 ILE A N 1
ATOM 863 C CA . ILE A 1 105 ? 8.246 -3.408 -8.920 1.00 89.81 105 ILE A CA 1
ATOM 864 C C . ILE A 1 105 ? 7.492 -3.192 -10.233 1.00 89.81 105 ILE A C 1
ATOM 866 O O . ILE A 1 105 ? 7.958 -3.658 -11.269 1.00 89.81 105 ILE A O 1
ATOM 870 N N . LEU A 1 106 ? 6.383 -2.445 -10.227 1.00 90.25 106 LEU A N 1
ATOM 871 C CA . LEU A 1 106 ? 5.640 -2.161 -11.459 1.00 90.25 106 LEU A CA 1
ATOM 872 C C . LEU A 1 106 ? 6.470 -1.357 -12.469 1.00 90.25 106 LEU A C 1
ATOM 874 O O . LEU A 1 106 ? 6.430 -1.653 -13.662 1.00 90.25 106 LEU A O 1
ATOM 878 N N . ALA A 1 107 ? 7.266 -0.393 -12.001 1.00 86.12 107 ALA A N 1
ATOM 879 C CA . ALA A 1 107 ? 8.174 0.369 -12.855 1.00 86.12 107 ALA A CA 1
ATOM 880 C C . ALA A 1 107 ? 9.233 -0.537 -13.509 1.00 86.12 107 ALA A C 1
ATOM 882 O O . ALA A 1 107 ? 9.466 -0.445 -14.716 1.00 86.12 107 ALA A O 1
ATOM 883 N N . LYS A 1 108 ? 9.818 -1.471 -12.745 1.00 83.75 108 LYS A N 1
ATOM 884 C CA . LYS A 1 108 ? 10.748 -2.491 -13.263 1.00 83.75 108 LYS A CA 1
ATOM 885 C C . LY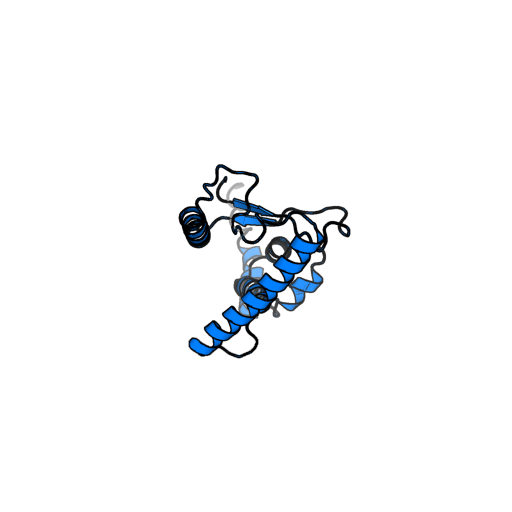S A 1 108 ? 10.088 -3.440 -14.261 1.00 83.75 108 LYS A C 1
ATOM 887 O O . LYS A 1 108 ? 10.736 -3.862 -15.210 1.00 83.75 108 LYS A O 1
ATOM 892 N N . LEU A 1 109 ? 8.802 -3.731 -14.079 1.00 87.19 109 LEU A N 1
ATOM 893 C CA . LEU A 1 109 ? 7.984 -4.501 -15.021 1.00 87.19 109 LEU A CA 1
ATOM 894 C C . LEU A 1 109 ? 7.504 -3.675 -16.228 1.00 87.19 109 LEU A C 1
ATOM 896 O O . LEU A 1 109 ? 6.704 -4.168 -17.018 1.00 87.19 109 LEU A O 1
ATOM 900 N N . ARG A 1 110 ? 7.982 -2.431 -16.386 1.00 83.12 110 ARG A N 1
ATOM 901 C CA . ARG A 1 110 ? 7.652 -1.525 -17.501 1.00 83.12 110 ARG A CA 1
ATOM 902 C C . ARG A 1 110 ? 6.156 -1.243 -17.653 1.00 83.12 110 ARG A C 1
ATOM 904 O O . ARG A 1 110 ? 5.683 -0.927 -18.742 1.00 83.12 110 ARG A O 1
ATOM 911 N N . VAL A 1 111 ? 5.418 -1.295 -16.545 1.00 88.38 111 VAL A N 1
ATOM 912 C CA . VAL A 1 111 ? 4.026 -0.843 -16.501 1.00 88.38 111 VAL A CA 1
ATOM 913 C C . VAL A 1 111 ? 3.985 0.672 -16.749 1.00 88.38 111 VAL A C 1
ATOM 915 O O . VAL A 1 111 ? 4.843 1.386 -16.219 1.00 88.38 111 VAL A O 1
ATOM 918 N N . PRO A 1 112 ? 3.015 1.187 -17.534 1.00 87.31 112 PRO A N 1
ATOM 919 C CA . PRO A 1 112 ? 2.933 2.610 -17.837 1.00 87.31 112 PRO A CA 1
ATOM 920 C C . PRO A 1 112 ? 2.944 3.485 -16.582 1.00 87.31 112 PRO A C 1
ATOM 922 O O . PRO A 1 112 ? 2.204 3.245 -15.626 1.00 87.31 112 PRO A O 1
ATOM 925 N N . GLU A 1 113 ? 3.743 4.551 -16.607 1.00 83.62 113 GLU A N 1
ATOM 926 C CA . GLU A 1 113 ? 3.842 5.492 -15.488 1.00 83.62 113 GLU A CA 1
ATOM 927 C C . GLU A 1 113 ? 2.496 6.121 -15.130 1.00 83.62 113 GLU A C 1
ATOM 929 O O . GLU A 1 113 ? 2.203 6.320 -13.952 1.00 83.62 113 GLU A O 1
ATOM 934 N N . SER A 1 114 ? 1.657 6.389 -16.133 1.00 84.31 114 SER A N 1
ATOM 935 C CA . SER A 1 114 ? 0.298 6.889 -15.931 1.00 84.31 114 SER A CA 1
ATOM 936 C C . SER A 1 114 ? -0.534 5.945 -15.068 1.00 84.31 114 SER A C 1
ATOM 938 O O . SER A 1 114 ? -1.169 6.408 -14.125 1.00 84.31 114 SER A O 1
ATOM 940 N N . PHE A 1 115 ? -0.468 4.640 -15.341 1.00 87.75 115 PHE A N 1
ATOM 941 C CA . PHE A 1 115 ? -1.178 3.623 -14.572 1.00 87.75 115 PHE A CA 1
ATOM 942 C C . PHE A 1 115 ? -0.663 3.568 -13.134 1.00 87.75 115 PHE A C 1
ATOM 944 O O . PHE A 1 115 ? -1.445 3.606 -12.191 1.00 87.75 115 PHE A O 1
ATOM 951 N N . ILE A 1 116 ? 0.659 3.541 -12.939 1.00 87.75 116 ILE A N 1
ATOM 952 C CA . ILE A 1 116 ? 1.231 3.522 -11.587 1.00 87.75 116 ILE A CA 1
ATOM 953 C C . ILE A 1 116 ? 0.805 4.785 -10.826 1.00 87.75 116 ILE A C 1
ATOM 955 O O . ILE A 1 116 ? 0.305 4.682 -9.712 1.00 87.75 116 ILE A O 1
ATOM 959 N N . ALA A 1 117 ? 0.934 5.973 -11.423 1.00 83.94 117 ALA A N 1
ATOM 960 C CA . ALA A 1 117 ? 0.543 7.234 -10.792 1.00 83.94 117 ALA A CA 1
ATOM 961 C C . ALA A 1 117 ? -0.947 7.278 -10.405 1.00 83.94 117 ALA A C 1
ATOM 963 O O . ALA A 1 117 ? -1.277 7.794 -9.333 1.00 83.94 117 ALA A O 1
ATOM 964 N N . GLU A 1 118 ? -1.820 6.715 -11.243 1.00 84.56 118 GLU A N 1
ATOM 965 C CA . GLU A 1 118 ? -3.252 6.565 -10.979 1.00 84.56 118 GLU A CA 1
ATOM 966 C C . GLU A 1 118 ? -3.507 5.647 -9.778 1.00 84.56 118 GLU A C 1
ATOM 968 O O . GLU A 1 118 ? -4.148 6.075 -8.816 1.00 84.56 118 GLU A O 1
ATOM 973 N N . GLN A 1 119 ? -2.886 4.462 -9.745 1.00 86.69 119 GLN A N 1
ATOM 974 C CA . GLN A 1 119 ? -3.017 3.525 -8.621 1.00 86.69 119 GLN A CA 1
ATOM 975 C C . GLN A 1 119 ? -2.474 4.087 -7.296 1.00 86.69 119 GLN A C 1
ATOM 977 O O . GLN A 1 119 ? -2.940 3.703 -6.223 1.00 86.69 119 GLN A O 1
ATOM 982 N N . LEU A 1 120 ? -1.499 5.003 -7.339 1.00 83.62 120 LEU A N 1
ATOM 983 C CA . LEU A 1 120 ? -0.981 5.683 -6.143 1.00 83.62 120 LEU A CA 1
ATOM 984 C C . LEU A 1 120 ? -1.804 6.920 -5.735 1.00 83.62 120 LEU A C 1
ATOM 986 O O . LEU A 1 120 ? -1.547 7.519 -4.684 1.00 83.62 120 LEU A O 1
ATOM 990 N N . GLY A 1 121 ? -2.777 7.338 -6.551 1.00 77.31 121 GLY A N 1
ATOM 991 C CA . GLY A 1 121 ? -3.554 8.557 -6.330 1.00 77.31 121 GLY A CA 1
ATOM 992 C C . GLY A 1 121 ? -2.692 9.824 -6.346 1.00 77.31 121 GLY A C 1
ATOM 993 O O . GLY A 1 121 ? -2.910 10.743 -5.545 1.00 77.31 121 GLY A O 1
ATOM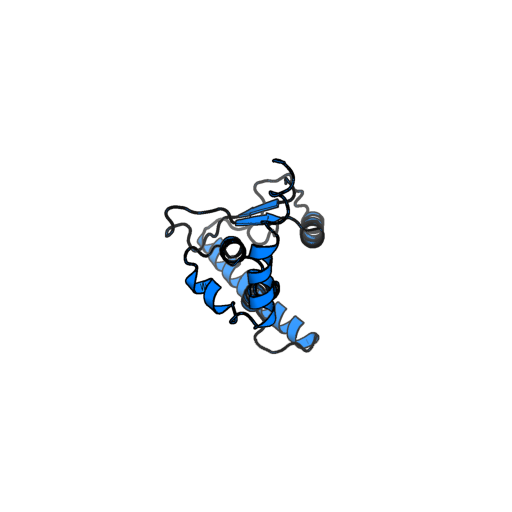 994 N N . HIS A 1 122 ? -1.657 9.858 -7.192 1.00 74.25 122 HIS A N 1
ATOM 995 C CA . HIS A 1 122 ? -0.788 11.019 -7.369 1.00 74.25 122 HIS A CA 1
ATOM 996 C C . HIS A 1 122 ? -1.386 11.986 -8.395 1.00 74.25 122 HIS A C 1
ATOM 998 O O . HIS A 1 122 ? -1.499 11.670 -9.574 1.00 74.25 122 HIS A O 1
ATOM 1004 N N . SER A 1 123 ? -1.698 13.212 -7.966 1.00 64.75 123 SER A N 1
ATOM 1005 C CA . SER A 1 123 ? -2.152 14.277 -8.874 1.00 64.75 123 SER A CA 1
ATOM 1006 C C . SER A 1 123 ? -1.023 14.857 -9.733 1.00 64.75 123 SER A C 1
ATOM 1008 O O . SER A 1 123 ? -1.273 15.377 -10.817 1.00 64.75 123 SER A O 1
ATOM 1010 N N . LYS A 1 124 ? 0.232 14.763 -9.270 1.00 63.06 124 LYS A N 1
ATOM 1011 C CA . LYS A 1 124 ? 1.429 15.223 -9.990 1.00 63.06 124 LYS A CA 1
ATOM 1012 C C . LYS A 1 124 ? 2.350 14.041 -10.293 1.00 63.06 124 LYS A C 1
ATOM 1014 O O . LYS A 1 124 ? 2.822 13.378 -9.371 1.00 63.06 124 LYS A O 1
ATOM 1019 N N . ARG A 1 125 ? 2.655 13.830 -11.580 1.00 60.16 125 ARG A N 1
ATOM 1020 C CA . ARG A 1 125 ? 3.506 12.725 -12.073 1.00 60.16 125 ARG A CA 1
ATOM 1021 C C . ARG A 1 125 ? 4.942 12.766 -11.537 1.00 60.16 125 ARG A C 1
ATOM 1023 O O . ARG A 1 125 ? 5.569 11.727 -11.407 1.00 60.16 125 ARG A O 1
ATOM 1030 N N . THR A 1 126 ? 5.430 13.935 -11.116 1.00 57.19 126 THR A N 1
ATOM 1031 C CA . THR A 1 126 ? 6.796 14.135 -10.595 1.00 57.19 126 THR A CA 1
ATOM 1032 C C . THR A 1 126 ? 7.156 13.205 -9.429 1.00 57.19 126 THR A C 1
ATOM 1034 O O . THR A 1 126 ? 8.315 12.845 -9.273 1.00 57.19 126 THR A O 1
ATOM 1037 N N . VAL A 1 127 ? 6.178 12.789 -8.613 1.00 60.69 127 VAL A N 1
ATOM 1038 C CA . VAL A 1 127 ? 6.422 11.873 -7.482 1.00 60.69 127 VAL A CA 1
ATOM 1039 C C . VAL A 1 127 ? 6.635 10.430 -7.955 1.00 60.69 127 VAL A C 1
ATOM 1041 O O . VAL A 1 127 ? 7.323 9.667 -7.283 1.00 60.69 127 VAL A O 1
ATOM 1044 N N . THR A 1 128 ? 6.074 10.059 -9.108 1.00 61.06 128 THR A N 1
ATOM 1045 C CA . THR A 1 128 ? 6.220 8.725 -9.705 1.00 61.06 128 THR A CA 1
ATOM 1046 C C . THR A 1 128 ? 7.492 8.624 -10.555 1.00 61.06 128 THR A C 1
ATOM 1048 O O . THR A 1 128 ? 8.118 7.568 -10.573 1.00 61.06 128 THR A O 1
ATOM 1051 N N . GLN A 1 129 ? 7.943 9.738 -11.144 1.00 63.84 129 GLN A N 1
ATOM 1052 C CA . GLN A 1 129 ? 9.151 9.795 -11.975 1.00 63.84 129 GLN A CA 1
ATOM 1053 C C . GLN A 1 129 ? 10.405 9.264 -11.262 1.00 63.84 129 GLN A C 1
ATOM 1055 O O . GLN A 1 129 ? 11.231 8.601 -11.881 1.00 63.84 129 GLN A O 1
ATOM 1060 N N . ASN A 1 130 ? 10.513 9.494 -9.948 1.00 66.06 130 ASN A N 1
ATOM 1061 C CA . ASN A 1 130 ? 11.631 9.025 -9.122 1.00 66.06 130 ASN A CA 1
ATOM 1062 C C . ASN A 1 130 ? 11.737 7.489 -9.019 1.00 66.06 130 ASN A C 1
ATOM 1064 O O . ASN A 1 130 ? 12.740 6.996 -8.513 1.00 66.06 130 ASN A O 1
ATOM 1068 N N . TYR A 1 131 ? 10.721 6.730 -9.450 1.00 65.12 131 TYR A N 1
ATOM 1069 C CA . TYR A 1 131 ? 10.761 5.262 -9.466 1.00 65.12 131 TYR A CA 1
ATOM 1070 C C . TYR A 1 131 ? 11.246 4.674 -10.796 1.00 65.12 131 TYR A C 1
ATOM 1072 O O . TYR A 1 131 ? 11.389 3.453 -10.880 1.00 65.12 131 TYR A O 1
ATOM 1080 N N . PHE A 1 132 ? 11.465 5.498 -11.827 1.00 68.06 132 PHE A N 1
ATOM 1081 C CA . PHE A 1 132 ? 11.872 5.029 -13.150 1.00 68.06 132 PHE A CA 1
ATOM 1082 C C . PHE A 1 132 ? 13.363 5.243 -13.380 1.00 68.06 132 PHE A C 1
ATOM 1084 O O . PHE A 1 132 ? 13.845 6.373 -13.426 1.00 68.06 132 PHE A O 1
ATOM 1091 N N . ASP A 1 133 ? 14.069 4.139 -13.601 1.00 70.12 133 ASP A N 1
ATOM 1092 C CA . ASP A 1 133 ? 15.427 4.159 -14.129 1.00 70.12 133 ASP A CA 1
ATOM 1093 C C . ASP A 1 133 ? 15.417 4.438 -15.641 1.00 70.12 133 ASP A C 1
ATOM 1095 O O . ASP A 1 133 ? 14.454 4.117 -16.352 1.00 70.12 133 ASP A O 1
ATOM 1099 N N . SER A 1 134 ? 16.526 4.980 -16.152 1.00 75.00 134 SER A N 1
ATOM 1100 C CA . SER A 1 134 ? 16.771 5.127 -17.591 1.00 75.00 134 SER A CA 1
ATOM 1101 C C . SER A 1 134 ? 16.577 3.798 -18.335 1.00 75.00 134 SER A C 1
ATOM 1103 O O . SER A 1 134 ? 16.967 2.735 -17.852 1.00 75.00 134 SER A O 1
ATOM 1105 N N . TYR A 1 135 ? 16.013 3.847 -19.545 1.00 80.19 135 TYR A N 1
ATOM 1106 C CA . TYR A 1 135 ? 15.861 2.657 -20.390 1.00 80.19 135 TYR A CA 1
ATOM 1107 C C . TYR A 1 135 ? 17.219 2.054 -20.764 1.00 80.19 135 TYR A C 1
ATOM 1109 O O . TYR A 1 135 ? 18.150 2.785 -21.108 1.00 80.19 135 TYR A O 1
ATOM 1117 N N . THR A 1 136 ? 17.319 0.726 -20.769 1.00 81.06 136 THR A N 1
ATOM 1118 C CA . THR A 1 136 ? 18.490 -0.014 -21.268 1.00 81.06 136 THR A CA 1
ATOM 1119 C C . THR A 1 136 ? 18.597 0.079 -22.794 1.00 81.06 136 THR A C 1
ATOM 1121 O O . THR A 1 136 ? 17.674 0.532 -23.480 1.00 81.06 136 THR A O 1
ATOM 1124 N N . LYS A 1 137 ? 19.743 -0.315 -23.362 1.00 83.19 137 LYS A N 1
ATOM 1125 C CA . LYS A 1 137 ? 19.942 -0.303 -24.822 1.00 83.19 137 LYS A CA 1
ATOM 1126 C C . LYS A 1 137 ? 18.984 -1.278 -25.509 1.00 83.19 137 LYS A C 1
ATOM 1128 O O . LYS A 1 137 ? 18.410 -0.943 -26.542 1.00 83.19 137 LYS A O 1
ATOM 1133 N N . GLU A 1 138 ? 18.805 -2.443 -24.909 1.00 85.19 138 GLU A N 1
ATOM 1134 C CA . GLU A 1 138 ? 17.971 -3.543 -25.379 1.00 85.19 138 GLU A CA 1
ATOM 1135 C C . GLU A 1 138 ? 16.501 -3.120 -25.421 1.00 85.19 138 GLU A C 1
ATOM 1137 O O . GLU A 1 138 ? 15.821 -3.338 -26.420 1.00 85.19 138 GLU A O 1
ATOM 1142 N N . GLU A 1 139 ? 16.024 -2.424 -24.388 1.00 82.38 139 GLU A N 1
ATOM 1143 C CA . GLU A 1 139 ? 14.656 -1.898 -24.344 1.00 82.38 139 GLU A CA 1
ATOM 1144 C C . GLU A 1 139 ? 14.431 -0.787 -25.362 1.00 82.38 139 GLU A C 1
ATOM 1146 O O . GLU A 1 139 ? 13.418 -0.792 -26.057 1.00 82.38 139 GLU A O 1
ATOM 1151 N N . ARG A 1 140 ? 15.385 0.146 -25.505 1.00 87.06 140 ARG A N 1
ATOM 1152 C CA . ARG A 1 140 ? 15.299 1.169 -26.557 1.00 87.06 140 ARG A CA 1
ATOM 1153 C C . ARG A 1 140 ? 15.220 0.515 -27.931 1.00 87.06 140 ARG A C 1
ATOM 1155 O O . ARG A 1 140 ? 14.404 0.934 -28.744 1.00 87.06 140 ARG A O 1
ATOM 1162 N N . LEU A 1 141 ? 16.026 -0.511 -28.190 1.00 88.12 141 LEU A N 1
ATOM 1163 C CA . LEU A 1 141 ? 15.966 -1.252 -29.445 1.00 88.12 141 LEU A CA 1
ATOM 1164 C C . LEU A 1 141 ? 14.600 -1.935 -29.620 1.00 88.12 141 LEU A C 1
ATOM 1166 O O . LEU A 1 141 ? 13.969 -1.759 -30.657 1.00 88.12 141 LEU A O 1
ATOM 1170 N N . GLY A 1 142 ? 14.111 -2.638 -28.596 1.00 86.94 142 GLY A N 1
ATOM 1171 C CA . GLY A 1 142 ? 12.813 -3.313 -28.614 1.00 86.94 142 GLY A CA 1
ATOM 1172 C C . GLY A 1 142 ? 11.646 -2.368 -28.907 1.00 86.94 142 GLY A C 1
ATOM 1173 O O . GLY A 1 142 ? 10.840 -2.654 -29.790 1.00 86.94 142 GLY A O 1
ATOM 1174 N N . PHE A 1 143 ? 11.584 -1.214 -28.236 1.00 86.12 143 PHE A N 1
ATOM 1175 C CA . PHE A 1 143 ? 10.537 -0.218 -28.481 1.00 86.12 143 PHE A CA 1
ATOM 1176 C C . PHE A 1 143 ? 10.629 0.402 -29.876 1.00 86.12 143 PHE A C 1
ATOM 1178 O O . PHE A 1 143 ? 9.603 0.571 -30.528 1.00 86.12 143 PHE A O 1
ATOM 1185 N N . ASN A 1 144 ? 11.836 0.689 -30.370 1.00 86.81 144 ASN A N 1
ATOM 1186 C CA . ASN A 1 144 ? 12.001 1.205 -31.730 1.00 86.81 144 ASN A CA 1
ATOM 1187 C C . ASN A 1 144 ? 11.610 0.163 -32.795 1.00 86.81 144 ASN A C 1
ATOM 1189 O O . ASN A 1 144 ? 11.038 0.529 -33.818 1.00 86.81 144 ASN A O 1
ATOM 1193 N N . ILE A 1 145 ? 11.831 -1.135 -32.547 1.00 92.50 145 ILE A N 1
ATOM 1194 C CA . ILE A 1 145 ? 11.397 -2.216 -33.451 1.00 92.50 145 ILE A CA 1
ATOM 1195 C C . ILE A 1 145 ? 9.866 -2.285 -33.572 1.00 92.50 145 ILE A C 1
ATOM 1197 O O . ILE A 1 145 ? 9.366 -2.662 -34.632 1.00 92.50 145 ILE A O 1
ATOM 1201 N N . LEU A 1 146 ? 9.100 -1.901 -32.542 1.00 87.88 146 LEU A N 1
ATOM 1202 C CA . LEU A 1 146 ? 7.629 -1.884 -32.626 1.00 87.88 146 LEU A CA 1
ATOM 1203 C C . LEU A 1 146 ? 7.121 -0.994 -33.768 1.00 87.88 146 LEU A C 1
ATOM 1205 O O . LEU A 1 146 ? 6.114 -1.324 -34.389 1.00 87.88 146 LEU A O 1
ATOM 1209 N N . LEU A 1 147 ? 7.847 0.081 -34.090 1.00 84.44 147 LEU A N 1
ATOM 1210 C CA . LEU A 1 147 ? 7.518 0.973 -35.205 1.00 84.44 147 LEU A CA 1
ATOM 1211 C C . LEU A 1 147 ? 7.672 0.290 -36.570 1.00 84.44 147 LEU A C 1
ATOM 1213 O O . LEU A 1 147 ? 7.011 0.673 -37.528 1.00 84.44 147 LEU A O 1
ATOM 1217 N N . LEU A 1 148 ? 8.529 -0.729 -36.663 1.00 86.56 148 LEU A N 1
ATOM 1218 C CA . LEU A 1 148 ? 8.792 -1.456 -37.905 1.00 86.56 148 LEU A CA 1
ATOM 1219 C C . LEU A 1 148 ? 7.758 -2.560 -38.163 1.00 86.56 148 LEU A C 1
ATOM 1221 O O . LEU A 1 148 ? 7.511 -2.903 -39.315 1.00 86.56 148 LEU A O 1
ATOM 1225 N N . LYS A 1 149 ? 7.126 -3.099 -37.110 1.00 66.69 149 LYS A N 1
ATOM 1226 C CA . LYS A 1 149 ? 6.115 -4.166 -37.227 1.00 66.69 149 LYS A CA 1
ATOM 1227 C C . LYS A 1 149 ? 4.754 -3.682 -37.736 1.00 66.69 149 LYS A C 1
ATOM 1229 O O . LYS A 1 149 ? 3.973 -4.502 -38.196 1.00 66.69 149 LYS A O 1
ATOM 1234 N N . SER A 1 150 ? 4.450 -2.384 -37.662 1.00 58.31 150 SER A N 1
ATOM 1235 C CA . SER A 1 150 ? 3.117 -1.872 -38.028 1.00 58.31 150 SER A CA 1
ATOM 1236 C C . SER A 1 150 ? 2.932 -1.595 -39.532 1.00 58.31 150 SER A C 1
ATOM 1238 O O . SER A 1 150 ? 1.810 -1.361 -39.975 1.00 58.31 150 SER A O 1
ATOM 1240 N N . ASN A 1 151 ? 4.005 -1.686 -40.333 1.00 56.69 151 ASN A N 1
ATOM 1241 C CA . ASN A 1 151 ? 3.982 -1.407 -41.776 1.00 56.69 151 ASN A CA 1
ATOM 1242 C C . ASN A 1 151 ? 3.939 -2.651 -42.683 1.00 56.69 151 ASN A C 1
ATOM 1244 O O . ASN A 1 151 ? 3.836 -2.493 -43.895 1.00 56.69 151 ASN A O 1
ATOM 1248 N N . SER A 1 152 ? 4.009 -3.873 -42.147 1.00 54.62 152 SER A N 1
ATOM 1249 C CA . SER A 1 152 ? 4.025 -5.097 -42.968 1.00 54.62 152 SER A CA 1
ATOM 1250 C C . SER A 1 152 ? 2.642 -5.675 -43.296 1.00 54.62 152 SER A C 1
ATOM 1252 O O . SER A 1 152 ? 2.571 -6.635 -44.048 1.00 54.62 152 SER A O 1
ATOM 1254 N N . GLU A 1 153 ? 1.547 -5.099 -42.786 1.00 55.28 153 GLU A N 1
ATOM 1255 C CA . GLU A 1 153 ? 0.171 -5.577 -43.050 1.00 55.28 153 GLU A CA 1
ATOM 1256 C C . GLU A 1 153 ? -0.636 -4.671 -44.005 1.00 55.28 153 GLU A C 1
ATOM 1258 O O . GLU A 1 153 ? -1.819 -4.907 -44.228 1.00 55.28 153 GLU A O 1
ATOM 1263 N N . LYS A 1 154 ? -0.025 -3.631 -44.596 1.00 53.59 154 LYS A N 1
ATOM 1264 C CA . LYS A 1 154 ? -0.715 -2.689 -45.507 1.00 53.59 154 LYS A CA 1
ATOM 1265 C C . LYS A 1 154 ? -0.280 -2.752 -46.977 1.00 53.59 154 LYS A C 1
ATOM 1267 O O . LYS A 1 154 ? -0.697 -1.894 -47.747 1.00 53.59 154 LYS A O 1
ATOM 1272 N N . THR A 1 155 ? 0.505 -3.748 -47.388 1.00 48.34 155 THR A N 1
ATOM 1273 C CA . THR A 1 155 ? 1.120 -3.766 -48.734 1.00 48.34 155 THR A CA 1
ATOM 1274 C C . THR A 1 155 ? 0.699 -4.941 -49.628 1.00 48.34 155 THR A C 1
ATOM 1276 O O . THR A 1 155 ? 1.370 -5.205 -50.617 1.00 48.34 155 THR A O 1
ATOM 1279 N N . GLU A 1 156 ? -0.410 -5.629 -49.333 1.00 49.19 156 GLU A N 1
ATOM 1280 C CA . GLU A 1 156 ? -0.937 -6.723 -50.183 1.00 49.19 156 GLU A CA 1
ATOM 1281 C C . GLU A 1 156 ? -2.421 -6.551 -50.576 1.00 49.19 156 GLU A C 1
ATOM 1283 O O . GLU A 1 156 ? -3.120 -7.531 -50.811 1.00 49.19 156 GLU A O 1
ATOM 1288 N N . ALA A 1 157 ? -2.928 -5.315 -50.662 1.00 51.19 157 ALA A N 1
ATOM 1289 C CA . ALA A 1 157 ? -4.320 -5.061 -51.069 1.00 51.19 157 ALA A CA 1
ATOM 1290 C C . ALA A 1 157 ? -4.501 -4.161 -52.305 1.00 51.19 157 ALA A C 1
ATOM 1292 O O . ALA A 1 157 ? -5.636 -3.824 -52.610 1.00 51.19 157 ALA A O 1
ATOM 1293 N N . ASP A 1 158 ? -3.434 -3.808 -53.029 1.00 46.25 158 ASP A N 1
ATOM 1294 C CA . ASP A 1 158 ? -3.531 -3.051 -54.289 1.00 46.25 158 ASP A CA 1
ATOM 1295 C C . ASP A 1 158 ? -2.410 -3.461 -55.267 1.00 46.25 158 ASP A C 1
ATOM 1297 O O . ASP A 1 158 ? -1.441 -2.721 -55.442 1.00 46.25 158 ASP A O 1
ATOM 1301 N N . VAL A 1 159 ? -2.525 -4.646 -55.887 1.00 41.38 159 VAL A N 1
ATOM 1302 C CA . VAL A 1 159 ? -1.970 -4.960 -57.226 1.00 41.38 159 VAL A CA 1
ATOM 1303 C C . VAL A 1 159 ? -2.901 -5.935 -57.937 1.00 41.38 159 VAL A C 1
ATOM 1305 O O . VAL A 1 159 ? -3.244 -6.966 -57.317 1.00 41.38 159 VAL A O 1
#

Solvent-accessible surface area (backbone atoms only — not comparable to full-atom values): 9943 Å² total; per-residue (Å²): 121,92,54,48,47,77,48,71,68,71,94,50,62,90,79,47,95,80,77,73,71,32,72,42,75,56,44,72,71,53,46,55,52,50,52,55,39,23,70,74,67,73,50,56,100,78,54,88,88,58,54,84,69,63,85,59,68,88,48,93,46,72,68,50,45,52,53,49,51,54,49,50,51,54,51,49,42,52,50,46,39,54,50,33,55,74,75,72,46,70,85,85,54,38,73,66,50,53,55,51,50,52,51,36,52,41,39,72,69,66,49,56,66,68,57,52,27,48,69,68,67,48,92,55,65,75,77,53,53,81,50,57,75,83,79,52,73,66,54,52,50,54,59,58,49,56,69,62,66,72,66,76,82,75,81,86,83,86,132

Foldseek 3Di:
DVQKDWDWDPVCPPPDPDTDIQIGGNDPVNVVVLVVQCVVPVVPPPPPLADSNNQCVPPDDPVSVVVSVVVVQVVQQVVQQVVCVVVVHDHDDHVVVVLLVVLLVCLVVVPDLVNNCSNVSHPDSVVSVVSHDDDDPVVVVVVVVVVVVVPPPPPPPDD

pLDDT: mean 79.74, std 13.1, range [41.38, 95.19]

Nearest PDB structures (foldseek):
  5hxy-assembly4_D  TM=6.653E-01  e=2.032E-03  Thermoplasma acidophilum DSM 1728
  5hxy-assembly5_E  TM=6.365E-01  e=1.802E-03  Thermoplasma acidophilum DSM 1728
  5hxy-assembly3_C  TM=6.531E-01  e=2.745E-03  Thermoplasma acidophilum DSM 1728
  5hxy-assembly2_B  TM=6.514E-01  e=3.709E-03  Thermoplasma acidophilum DSM 1728
  6emy-assembly1_A  TM=6.018E-01  e=1.999E-02  Enterococcus faecalis

Secondary structure (DSSP, 8-state):
--SEEEE--GGGTTT-SS-PPEEEE--HHHHHHHHHHHHHHT--TT-TTS-SSTTSTT--SHHHHHHHHHHHHHHHHHHHHHHHHHTTPPTT--HHHHHHHHHHHHHHTT--HHHHHHHTT-SSTHHHHTTPPPPPHHHH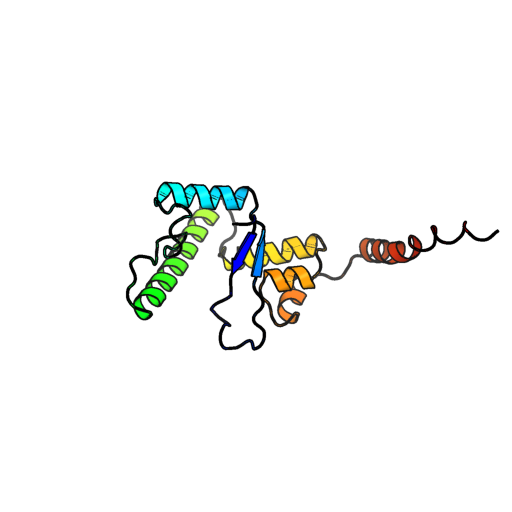HHHHHHHHHTTTTSSSS--